Protein AF-A0A2V9AUY2-F1 (afdb_monomer)

Nearest PDB structures (foldseek):
  7zz3-assembly1_A  TM=9.968E-01  e=4.979E-07  Lactococcus lactis
  8gk8-assembly1_D  TM=9.848E-01  e=8.510E-07  Staphylococcus aureus
  4hnv-assembly1_C  TM=9.931E-01  e=1.190E-06  Staphylococcus aureus
  3bg5-assembly3_D  TM=9.947E-01  e=1.360E-06  Staphylococcus aureus
  4hnv-assembly1_D  TM=9.940E-01  e=2.325E-06  Staphylococcus aureus

Secondary structure (DSSP, 8-state):
-PPPPS-SEEEE---HHHHHHHHHHHHHTT-EEEEEE-SGGGG-GGGGGSSEEEE----

Radius of gyration: 12.57 Å; Cα contacts (8 Å, |Δi|>4): 93; chains: 1; bounding box: 30×18×40 Å

Foldseek 3Di:
DPDDDPAAEDEDPDADPVLLVVLVVCVVVVHAYEYEDEPVCPVGPSQVNGPYYDYDDPD

Solvent-accessible surface area (backbone atoms only — not comparable to full-atom values): 3554 Å² total; per-residue (Å²): 133,85,77,78,68,94,68,60,66,49,72,40,96,46,60,56,69,61,29,42,52,52,36,52,56,36,46,76,72,71,30,44,34,32,24,48,34,41,83,87,42,70,81,40,69,32,46,76,63,30,83,38,62,45,81,47,84,91,119

Mean predicted aligned error: 3.62 Å

pLDDT: mean 94.48, std 9.69, range [53.47, 98.81]

Sequence (59 aa):
MKKEKPIRKLLAANRSEIAIRIFRAANELGLRTVAIYSQEDRLALHRFKADEAYQVGAG

Structure (mmCIF, N/CA/C/O backbone):
data_AF-A0A2V9AUY2-F1
#
_entry.id   AF-A0A2V9AUY2-F1
#
loop_
_atom_site.group_PDB
_atom_site.id
_atom_site.type_symbol
_atom_site.label_atom_id
_atom_site.label_alt_id
_atom_site.label_comp_id
_atom_site.label_asym_id
_atom_site.label_entity_id
_atom_site.label_seq_id
_atom_site.pdbx_PDB_ins_code
_atom_site.Cartn_x
_atom_site.Cartn_y
_atom_site.Cartn_z
_atom_site.occupancy
_atom_site.B_iso_or_equiv
_atom_site.auth_seq_id
_atom_site.auth_comp_id
_atom_site.auth_asym_id
_atom_site.auth_atom_id
_atom_site.pdbx_PDB_model_num
ATOM 1 N N . MET A 1 1 ? -20.170 5.514 22.724 1.00 53.47 1 MET A N 1
ATOM 2 C CA . MET A 1 1 ? -20.010 6.129 21.385 1.00 53.47 1 MET A CA 1
ATOM 3 C C . MET A 1 1 ? -18.588 5.861 20.899 1.00 53.47 1 MET A C 1
ATOM 5 O O . MET A 1 1 ? -17.659 6.310 21.559 1.00 53.47 1 MET A O 1
ATOM 9 N N . LYS A 1 2 ? -18.379 5.076 19.830 1.00 60.66 2 LYS A N 1
ATOM 10 C CA . LYS A 1 2 ? -17.030 4.918 19.250 1.00 60.66 2 LYS A CA 1
ATOM 11 C C . LYS A 1 2 ? -16.684 6.229 18.537 1.00 60.66 2 LYS A C 1
ATOM 13 O O . LYS A 1 2 ? -17.402 6.605 17.619 1.00 60.66 2 LYS A O 1
ATOM 18 N N . LYS A 1 3 ? -15.639 6.936 18.987 1.00 68.00 3 LYS A N 1
ATOM 19 C CA . LYS A 1 3 ? -15.093 8.092 18.255 1.00 68.00 3 LYS A CA 1
ATOM 20 C C . LYS A 1 3 ? -14.735 7.632 16.840 1.00 68.00 3 LYS A C 1
ATOM 22 O O . LYS A 1 3 ? -14.095 6.590 16.691 1.00 68.00 3 LYS A O 1
ATOM 27 N N . GLU A 1 4 ? -15.168 8.373 15.824 1.00 76.75 4 GLU A N 1
ATOM 28 C CA . GLU A 1 4 ? -14.756 8.104 14.447 1.00 76.75 4 GLU A CA 1
ATOM 29 C C . GLU A 1 4 ? -13.226 8.133 14.351 1.00 76.75 4 GLU A C 1
ATOM 31 O O . GLU A 1 4 ? -12.571 9.005 14.928 1.00 76.75 4 GLU A O 1
ATOM 36 N N . LYS A 1 5 ? -12.640 7.160 13.642 1.00 77.12 5 LYS A N 1
ATOM 37 C CA . LYS A 1 5 ? -11.205 7.191 13.346 1.00 77.12 5 LYS A CA 1
ATOM 38 C C . LYS A 1 5 ? -10.955 8.339 12.355 1.00 77.12 5 LYS A C 1
ATOM 40 O O . LYS A 1 5 ? -11.589 8.340 11.297 1.00 77.12 5 LYS A O 1
ATOM 45 N N . PRO A 1 6 ? -10.035 9.279 12.646 1.00 88.44 6 PRO A N 1
ATOM 46 C CA . PRO A 1 6 ? -9.797 10.440 11.782 1.00 88.44 6 PRO A CA 1
ATOM 47 C C . PRO A 1 6 ? -9.292 10.032 10.392 1.00 88.44 6 PRO A C 1
ATOM 49 O O . PRO A 1 6 ? -9.582 10.695 9.402 1.00 88.44 6 PRO A O 1
ATOM 52 N N . ILE A 1 7 ? -8.586 8.901 10.309 1.00 95.19 7 ILE A N 1
ATOM 53 C CA . ILE A 1 7 ? -8.110 8.303 9.063 1.00 95.19 7 ILE A CA 1
ATOM 54 C C . ILE A 1 7 ? -8.851 6.983 8.856 1.00 95.19 7 ILE A C 1
ATOM 56 O 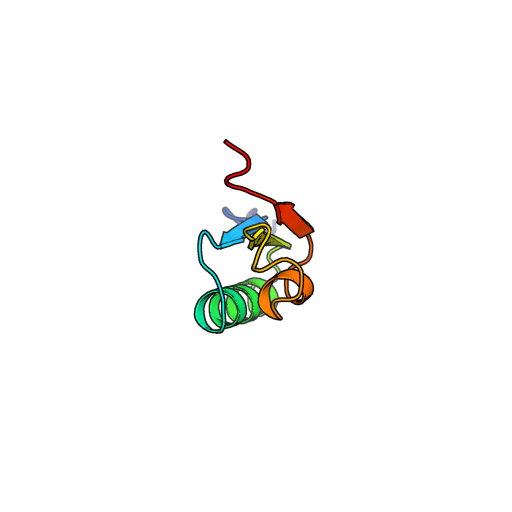O . ILE A 1 7 ? -8.956 6.168 9.772 1.00 95.19 7 ILE A O 1
ATOM 60 N N . ARG A 1 8 ? -9.374 6.783 7.642 1.00 95.44 8 ARG A N 1
ATOM 61 C CA . ARG A 1 8 ? -10.097 5.565 7.223 1.00 95.44 8 ARG A CA 1
ATOM 62 C C . ARG A 1 8 ? -9.392 4.820 6.088 1.00 95.44 8 ARG A C 1
ATOM 64 O O . ARG A 1 8 ? -9.491 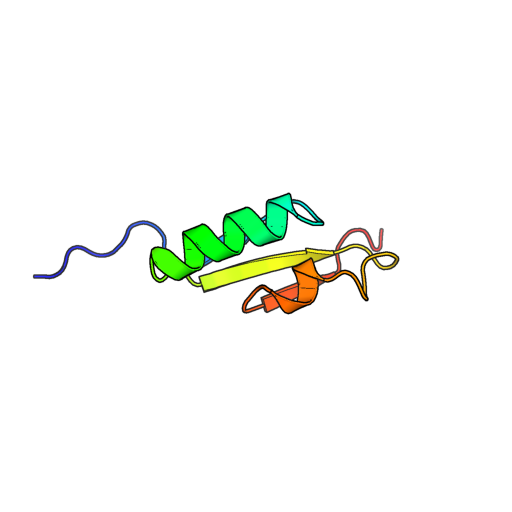3.598 5.995 1.00 95.44 8 ARG A O 1
ATOM 71 N N . LYS A 1 9 ? -8.678 5.558 5.236 1.00 97.44 9 LYS A N 1
ATOM 72 C CA . LYS A 1 9 ? -7.942 5.056 4.075 1.00 97.44 9 LYS A CA 1
ATOM 73 C C . LYS A 1 9 ? -6.625 5.828 3.942 1.00 97.44 9 LYS A C 1
ATOM 75 O O . LYS A 1 9 ? -6.612 7.033 4.185 1.00 97.44 9 LYS A O 1
ATOM 80 N N . LEU A 1 10 ? -5.547 5.138 3.581 1.00 98.06 10 LEU A N 1
ATOM 81 C CA . LEU A 1 10 ? -4.193 5.675 3.466 1.00 98.06 10 LEU A CA 1
ATOM 82 C C . LEU A 1 10 ? -3.579 5.280 2.119 1.00 98.06 10 LEU A C 1
ATOM 84 O O . LEU A 1 10 ? -3.587 4.108 1.751 1.00 98.06 10 LEU A O 1
ATOM 88 N N . LEU A 1 11 ? -3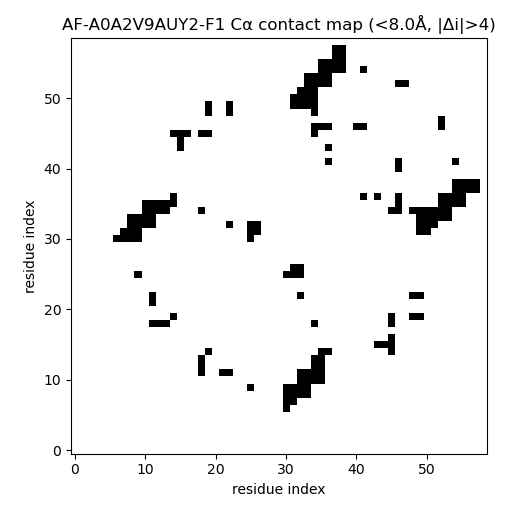.017 6.255 1.405 1.00 98.56 11 LEU A N 1
ATOM 89 C CA . LEU A 1 11 ? -2.239 6.041 0.185 1.00 98.56 11 LEU A CA 1
ATOM 90 C C . LEU A 1 11 ? -0.745 6.125 0.509 1.00 98.56 11 LEU A C 1
ATOM 92 O O . LEU A 1 11 ? -0.312 7.082 1.149 1.00 98.56 11 LEU A O 1
ATOM 96 N N . ALA A 1 12 ? 0.048 5.152 0.055 1.00 98.38 12 ALA A N 1
ATOM 97 C CA . ALA A 1 12 ? 1.505 5.228 0.146 1.00 98.38 12 ALA A CA 1
ATOM 98 C C . ALA A 1 12 ? 2.077 5.743 -1.178 1.00 98.38 12 ALA A C 1
ATOM 100 O O . ALA A 1 12 ? 2.118 5.012 -2.167 1.00 98.38 12 ALA A O 1
ATOM 101 N N . ALA A 1 13 ? 2.542 6.993 -1.189 1.00 98.31 13 ALA A N 1
ATOM 102 C CA . ALA A 1 13 ? 3.219 7.601 -2.334 1.00 98.31 13 ALA A CA 1
ATOM 103 C C . ALA A 1 13 ? 4.687 7.138 -2.408 1.00 98.31 13 ALA A C 1
ATOM 105 O O . ALA A 1 13 ? 5.620 7.924 -2.277 1.00 98.31 13 ALA A O 1
ATOM 106 N N . ASN A 1 14 ? 4.886 5.825 -2.503 1.00 98.50 14 ASN A N 1
ATOM 107 C CA . ASN A 1 14 ? 6.190 5.172 -2.507 1.00 98.50 14 ASN A CA 1
ATOM 108 C C . ASN A 1 14 ? 6.081 3.794 -3.197 1.00 98.50 14 ASN A C 1
ATOM 110 O O . ASN A 1 14 ? 4.984 3.359 -3.549 1.00 98.50 14 ASN A O 1
ATOM 114 N N . ARG A 1 15 ? 7.205 3.089 -3.357 1.00 98.62 15 ARG A N 1
ATOM 115 C CA . ARG A 1 15 ? 7.307 1.749 -3.963 1.00 98.62 15 ARG A CA 1
ATOM 116 C C . ARG A 1 15 ? 8.043 0.765 -3.048 1.00 98.62 15 ARG A C 1
ATOM 118 O O . ARG A 1 15 ? 8.511 1.132 -1.969 1.00 98.62 15 ARG A O 1
ATOM 125 N N . SER A 1 16 ? 8.164 -0.485 -3.497 1.00 98.44 16 SER A N 1
ATOM 126 C CA . SER A 1 16 ? 9.018 -1.508 -2.873 1.00 98.44 16 SER A CA 1
ATOM 127 C C . SER A 1 16 ? 8.698 -1.753 -1.382 1.00 98.44 16 SER A C 1
ATOM 129 O O . SER A 1 16 ? 7.536 -1.747 -0.963 1.00 98.44 16 SER A O 1
ATOM 131 N N . GLU A 1 17 ? 9.709 -2.031 -0.563 1.00 98.56 17 GLU A N 1
ATOM 132 C CA . GLU A 1 17 ? 9.589 -2.474 0.818 1.00 98.56 17 GLU A CA 1
ATOM 133 C C . GLU A 1 17 ? 8.996 -1.414 1.744 1.00 98.56 17 GLU A C 1
ATOM 135 O O . GLU A 1 17 ? 8.278 -1.773 2.677 1.00 98.56 17 GLU A O 1
ATOM 140 N N . ILE A 1 18 ? 9.234 -0.122 1.491 1.00 98.62 18 ILE A N 1
ATOM 141 C CA . ILE A 1 18 ? 8.678 0.950 2.326 1.00 98.62 18 ILE A CA 1
ATOM 142 C C . ILE A 1 18 ? 7.168 1.060 2.140 1.00 98.62 18 ILE A C 1
ATOM 144 O O . ILE A 1 18 ? 6.448 1.142 3.135 1.00 98.62 18 ILE A O 1
ATOM 148 N N . ALA A 1 19 ? 6.670 0.966 0.903 1.00 98.69 19 ALA A N 1
ATOM 149 C CA . ALA A 1 19 ? 5.230 0.903 0.658 1.00 98.69 19 ALA A CA 1
ATOM 150 C C . ALA A 1 19 ? 4.598 -0.292 1.396 1.00 98.69 19 ALA A C 1
ATOM 152 O O . ALA A 1 19 ? 3.608 -0.135 2.107 1.00 98.69 19 ALA A O 1
ATOM 153 N N . ILE A 1 20 ? 5.234 -1.468 1.339 1.00 98.69 20 ILE A N 1
ATOM 154 C CA . ILE A 1 20 ? 4.767 -2.669 2.051 1.00 98.69 20 ILE A CA 1
ATOM 155 C C . ILE A 1 20 ? 4.778 -2.475 3.575 1.00 98.69 20 ILE A C 1
ATOM 157 O O . ILE A 1 20 ? 3.839 -2.900 4.248 1.00 98.69 20 ILE A O 1
ATOM 161 N N . ARG A 1 21 ? 5.814 -1.842 4.140 1.00 98.75 21 ARG A N 1
ATOM 162 C CA . ARG A 1 21 ? 5.886 -1.543 5.583 1.00 98.75 21 ARG A CA 1
ATOM 163 C C . ARG A 1 21 ? 4.750 -0.620 6.021 1.00 98.75 21 ARG A C 1
ATOM 165 O O . ARG A 1 21 ? 4.116 -0.894 7.036 1.00 98.75 21 ARG A O 1
ATOM 172 N N . ILE 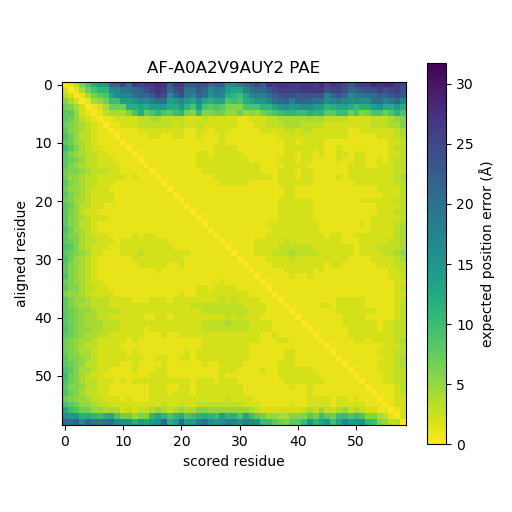A 1 22 ? 4.456 0.415 5.233 1.00 98.62 22 ILE A N 1
ATOM 173 C CA . ILE A 1 22 ? 3.334 1.327 5.484 1.00 98.62 22 ILE A CA 1
ATOM 174 C C . ILE A 1 22 ? 2.004 0.566 5.446 1.00 98.62 22 ILE A C 1
ATOM 176 O O . ILE A 1 22 ? 1.188 0.726 6.351 1.00 98.62 22 ILE A O 1
ATOM 180 N N . PHE A 1 23 ? 1.791 -0.300 4.448 1.00 98.69 23 PHE A N 1
ATOM 181 C CA . PHE A 1 23 ? 0.551 -1.075 4.335 1.00 98.69 23 PHE A CA 1
ATOM 182 C C . PHE A 1 23 ? 0.345 -2.038 5.503 1.00 98.69 23 PHE A C 1
ATOM 184 O O . PHE A 1 23 ? -0.777 -2.165 5.983 1.00 98.69 23 PHE A O 1
ATOM 191 N N . ARG A 1 24 ? 1.412 -2.670 6.009 1.00 98.50 24 ARG A N 1
ATOM 192 C CA . ARG A 1 24 ? 1.332 -3.532 7.201 1.00 98.50 24 ARG A CA 1
ATOM 193 C C . ARG A 1 24 ? 0.863 -2.755 8.428 1.00 98.50 24 ARG A C 1
ATOM 195 O O . ARG A 1 24 ? -0.128 -3.146 9.036 1.00 98.50 24 ARG A O 1
ATOM 202 N N . ALA A 1 25 ? 1.496 -1.618 8.717 1.00 98.31 25 ALA A N 1
ATOM 203 C CA . ALA A 1 25 ? 1.102 -0.764 9.837 1.00 98.31 25 ALA A CA 1
ATOM 204 C C . ALA A 1 25 ? -0.335 -0.229 9.676 1.00 98.31 25 ALA A C 1
ATOM 206 O O . ALA A 1 25 ? -1.123 -0.237 10.618 1.00 98.31 25 ALA A O 1
ATOM 207 N N . ALA A 1 26 ? -0.713 0.194 8.466 1.00 97.94 26 ALA A N 1
ATOM 208 C CA . ALA A 1 26 ? -2.070 0.649 8.175 1.00 97.94 26 ALA A CA 1
ATOM 209 C C . ALA A 1 26 ? -3.109 -0.470 8.383 1.00 97.94 26 ALA A C 1
ATOM 211 O O . ALA A 1 26 ? -4.156 -0.228 8.985 1.00 97.94 26 ALA A O 1
ATOM 212 N N . ASN A 1 27 ? -2.799 -1.696 7.956 1.00 97.38 27 ASN A N 1
ATOM 213 C CA . ASN A 1 27 ? -3.660 -2.861 8.138 1.00 97.38 27 ASN A CA 1
ATOM 214 C C . ASN A 1 27 ? -3.820 -3.243 9.622 1.00 97.38 27 ASN A C 1
ATOM 216 O O . ASN A 1 27 ? -4.937 -3.499 10.064 1.00 97.38 27 ASN A O 1
ATOM 220 N N . GLU A 1 28 ? -2.745 -3.203 10.418 1.00 97.44 28 GLU A N 1
ATOM 221 C CA . GLU A 1 28 ? -2.795 -3.409 11.879 1.00 97.44 28 GLU A CA 1
ATOM 222 C C . GLU A 1 28 ? -3.693 -2.378 12.584 1.00 97.44 28 GLU A C 1
ATOM 224 O O . GLU A 1 28 ? -4.404 -2.696 13.538 1.00 97.44 28 GLU A O 1
ATOM 229 N N . LEU A 1 29 ? -3.736 -1.146 12.068 1.00 95.62 29 LEU A N 1
ATOM 230 C CA . LEU A 1 29 ? -4.627 -0.085 12.546 1.00 95.62 29 LEU A CA 1
ATOM 231 C C . LEU A 1 29 ? -6.062 -0.190 11.992 1.00 95.62 29 LEU A C 1
ATOM 233 O O . LEU A 1 29 ? -6.935 0.609 12.362 1.00 95.62 29 LEU A O 1
ATOM 237 N N . GLY A 1 30 ? -6.337 -1.171 11.128 1.00 95.69 30 GLY A N 1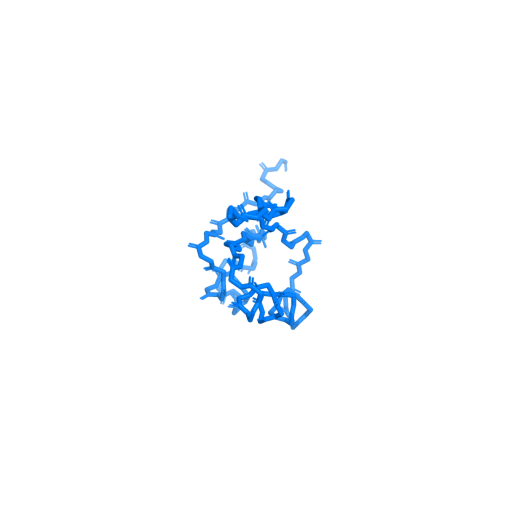
ATOM 238 C CA . GLY A 1 30 ? -7.625 -1.376 10.466 1.00 95.69 30 GLY A CA 1
ATOM 239 C C . GLY A 1 30 ? -7.974 -0.272 9.466 1.00 95.69 30 GLY A C 1
ATOM 240 O O . GLY A 1 30 ? -9.137 0.126 9.381 1.00 95.69 30 GLY A O 1
ATOM 241 N N . LEU A 1 31 ? -6.970 0.277 8.781 1.00 97.44 31 LEU A N 1
ATOM 242 C CA . LEU A 1 31 ? -7.120 1.262 7.712 1.00 97.44 31 LEU A CA 1
ATOM 243 C C . LEU A 1 31 ? -7.110 0.570 6.351 1.00 97.44 31 LEU A C 1
ATOM 245 O O . LEU A 1 31 ? -6.364 -0.383 6.139 1.00 97.44 31 LEU A O 1
ATOM 249 N N . ARG A 1 32 ? -7.882 1.105 5.401 1.00 98.25 32 ARG A N 1
ATOM 250 C CA . ARG A 1 32 ? -7.781 0.694 3.995 1.00 98.25 32 ARG A CA 1
ATOM 251 C C . ARG A 1 32 ? -6.532 1.287 3.347 1.00 98.25 32 ARG A C 1
ATOM 253 O O . ARG A 1 32 ? -6.131 2.399 3.687 1.00 98.25 32 ARG A O 1
ATOM 260 N N . THR A 1 33 ? -5.937 0.583 2.398 1.00 98.69 33 THR A N 1
ATOM 261 C CA . THR A 1 33 ? -4.644 0.934 1.796 1.00 98.69 33 THR A CA 1
ATOM 262 C C . THR A 1 33 ? -4.742 1.135 0.287 1.00 98.69 33 THR A C 1
ATOM 264 O O . THR A 1 33 ? -5.466 0.418 -0.400 1.00 98.69 33 THR A O 1
ATOM 267 N N . VAL A 1 34 ? -4.002 2.116 -0.233 1.00 98.81 34 VAL A N 1
ATOM 268 C CA . VAL A 1 34 ? -3.892 2.398 -1.669 1.00 98.81 34 VAL A CA 1
ATOM 269 C C . VAL A 1 34 ? -2.422 2.466 -2.078 1.00 98.81 34 VAL A C 1
ATOM 271 O O . VAL A 1 34 ? -1.642 3.220 -1.490 1.00 98.81 34 VAL A O 1
ATOM 274 N N . ALA A 1 35 ? -2.048 1.700 -3.101 1.00 98.75 35 ALA A N 1
ATOM 275 C CA . ALA A 1 35 ? -0.734 1.750 -3.731 1.00 98.75 35 ALA A CA 1
ATOM 276 C C . ALA A 1 35 ? -0.751 2.564 -5.031 1.00 98.75 35 ALA A C 1
ATOM 278 O O . ALA A 1 35 ? -1.748 2.597 -5.755 1.00 98.75 35 ALA A O 1
ATOM 279 N N . ILE A 1 36 ? 0.396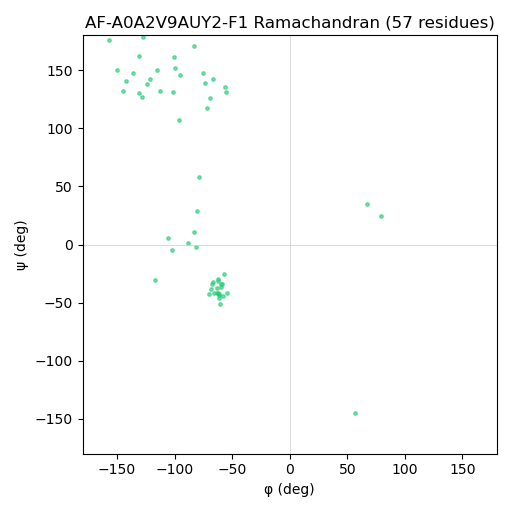 3.156 -5.360 1.00 98.62 36 ILE A N 1
ATOM 280 C CA . ILE A 1 36 ? 0.692 3.694 -6.691 1.00 98.62 36 ILE A CA 1
ATOM 281 C C . ILE A 1 36 ? 1.847 2.909 -7.317 1.00 98.62 36 ILE A C 1
ATOM 283 O O . ILE A 1 36 ? 2.703 2.386 -6.600 1.00 98.62 36 ILE A O 1
ATOM 287 N N . TYR A 1 37 ? 1.877 2.796 -8.641 1.00 98.50 37 TYR A N 1
ATOM 288 C CA . TYR A 1 37 ? 2.961 2.125 -9.366 1.00 98.50 37 TYR A CA 1
ATOM 289 C C . TYR A 1 37 ? 3.162 2.740 -10.758 1.00 98.50 37 TYR A C 1
ATOM 291 O O . TYR A 1 37 ? 2.210 3.244 -11.351 1.00 98.50 37 TYR A O 1
ATOM 299 N N . SER A 1 38 ? 4.390 2.710 -11.281 1.00 97.56 38 SER A N 1
ATOM 300 C CA . SER A 1 38 ? 4.673 3.050 -12.683 1.00 97.56 38 SER A CA 1
ATOM 301 C C . SER A 1 38 ? 4.426 1.845 -13.601 1.00 97.56 38 SER A C 1
ATOM 303 O O . SER A 1 38 ? 4.251 0.722 -13.126 1.00 97.56 38 SER A O 1
ATOM 305 N N . GLN A 1 39 ? 4.454 2.034 -14.922 1.00 97.31 39 GLN A N 1
ATOM 306 C CA . GLN A 1 39 ? 4.299 0.927 -15.877 1.00 97.31 39 GLN A CA 1
ATOM 307 C C . GLN A 1 39 ? 5.382 -0.159 -15.707 1.00 97.31 39 GLN A C 1
ATOM 309 O O . GLN A 1 39 ? 5.126 -1.359 -15.879 1.00 97.31 39 GLN A O 1
ATOM 314 N N . GLU A 1 40 ? 6.596 0.245 -15.341 1.00 97.38 40 GLU A N 1
ATOM 315 C CA . GLU A 1 40 ? 7.732 -0.635 -15.063 1.00 97.38 40 GLU A CA 1
ATOM 316 C C . GLU A 1 40 ? 7.486 -1.451 -13.788 1.00 97.38 40 GLU A C 1
ATOM 318 O O . GLU A 1 40 ? 7.754 -2.651 -13.756 1.00 97.38 40 GLU A O 1
ATOM 323 N N . ASP A 1 41 ? 6.865 -0.835 -12.779 1.00 98.12 41 ASP A N 1
ATOM 324 C CA . ASP A 1 41 ? 6.501 -1.462 -11.506 1.00 98.12 41 ASP A CA 1
ATOM 325 C C . ASP A 1 41 ? 5.174 -2.250 -11.563 1.00 98.12 41 ASP A C 1
ATOM 327 O O . ASP A 1 41 ? 4.669 -2.695 -10.531 1.00 98.12 41 ASP A O 1
ATOM 331 N N . ARG A 1 42 ? 4.587 -2.493 -12.745 1.00 97.38 42 ARG A N 1
ATOM 332 C CA . ARG A 1 42 ? 3.294 -3.204 -12.866 1.00 97.38 42 ARG A CA 1
ATOM 333 C C . ARG A 1 42 ? 3.288 -4.602 -12.235 1.00 97.38 42 ARG A C 1
ATOM 335 O O . ARG A 1 42 ? 2.224 -5.083 -11.861 1.00 97.38 42 ARG A O 1
ATOM 342 N N . LEU A 1 43 ? 4.443 -5.254 -12.111 1.00 97.94 43 LEU A N 1
ATOM 343 C CA . LEU A 1 43 ? 4.582 -6.561 -11.451 1.00 97.94 43 LEU A CA 1
ATOM 344 C C . LEU A 1 43 ? 5.242 -6.465 -10.065 1.00 97.94 43 LEU A C 1
ATOM 346 O O . LEU A 1 43 ? 5.511 -7.491 -9.444 1.00 97.94 43 LEU A O 1
ATOM 350 N N . ALA A 1 44 ? 5.511 -5.254 -9.568 1.00 98.12 44 ALA A N 1
ATOM 351 C CA . ALA A 1 44 ? 6.164 -5.051 -8.285 1.00 98.12 44 ALA A CA 1
ATOM 352 C C . ALA A 1 44 ? 5.274 -5.517 -7.126 1.00 98.12 44 ALA A C 1
ATOM 354 O O . ALA A 1 44 ? 4.057 -5.322 -7.114 1.00 98.12 44 ALA A O 1
ATOM 355 N N . LEU A 1 45 ? 5.903 -6.111 -6.109 1.00 98.25 45 LEU A N 1
ATOM 356 C CA . LEU A 1 45 ? 5.191 -6.761 -5.011 1.00 98.25 45 LEU A CA 1
ATOM 357 C C . LEU A 1 45 ? 4.277 -5.799 -4.238 1.00 98.25 45 LEU A C 1
ATOM 359 O O . LEU A 1 45 ? 3.196 -6.206 -3.820 1.00 98.25 45 LEU A O 1
ATOM 363 N N . HIS A 1 46 ? 4.683 -4.537 -4.048 1.00 98.31 46 HIS A N 1
ATOM 364 C CA . HIS A 1 46 ? 3.916 -3.576 -3.247 1.00 98.31 46 HIS A CA 1
ATOM 365 C C . HIS A 1 46 ? 2.533 -3.291 -3.835 1.00 98.31 46 HIS A C 1
ATOM 367 O O . HIS A 1 46 ? 1.591 -3.103 -3.068 1.00 98.31 46 HIS A O 1
ATOM 373 N N . ARG A 1 47 ? 2.389 -3.348 -5.168 1.00 98.12 47 ARG A N 1
ATOM 374 C CA . ARG A 1 47 ? 1.108 -3.205 -5.872 1.00 98.12 47 ARG A CA 1
ATOM 375 C C . ARG A 1 47 ? 0.068 -4.201 -5.354 1.00 98.12 47 ARG A C 1
ATOM 377 O O . ARG A 1 47 ? -1.080 -3.831 -5.152 1.00 98.12 47 ARG A O 1
ATOM 384 N N . PHE A 1 48 ? 0.476 -5.446 -5.112 1.00 98.06 48 PHE A N 1
ATOM 385 C CA . PHE A 1 48 ? -0.406 -6.536 -4.677 1.00 98.06 48 PHE A CA 1
ATOM 386 C C . PHE A 1 48 ? -0.568 -6.627 -3.152 1.00 98.06 48 PHE A C 1
ATOM 388 O O . PHE A 1 48 ? -1.210 -7.552 -2.657 1.00 98.06 48 PHE A O 1
ATOM 395 N N . LYS A 1 49 ? 0.062 -5.725 -2.387 1.00 98.12 49 LYS A N 1
ATOM 396 C CA . LYS A 1 49 ? -0.015 -5.696 -0.916 1.00 98.12 49 LYS A CA 1
ATOM 397 C C . LYS A 1 49 ? -0.955 -4.623 -0.367 1.00 98.12 49 LYS A C 1
ATOM 399 O O . LYS A 1 49 ? -1.139 -4.588 0.845 1.00 98.12 49 LYS A O 1
ATOM 404 N N . ALA A 1 50 ? -1.525 -3.782 -1.227 1.00 98.38 50 ALA A N 1
ATOM 405 C CA . ALA A 1 50 ? -2.571 -2.830 -0.867 1.00 98.38 50 ALA A CA 1
ATOM 406 C C . ALA A 1 50 ? -3.961 -3.352 -1.267 1.00 98.38 50 ALA A C 1
ATOM 408 O O . ALA A 1 50 ? -4.069 -4.227 -2.125 1.00 98.38 50 ALA A O 1
ATOM 409 N N . ASP A 1 51 ? -5.017 -2.786 -0.680 1.00 98.62 51 ASP A N 1
ATOM 410 C CA . ASP A 1 51 ? -6.403 -3.119 -1.045 1.00 98.62 51 ASP A CA 1
ATOM 411 C C . ASP A 1 51 ? -6.760 -2.645 -2.460 1.00 98.62 51 ASP A C 1
ATOM 413 O O . ASP A 1 51 ? -7.567 -3.264 -3.150 1.00 98.62 51 ASP A O 1
ATOM 417 N N . GLU A 1 52 ? -6.187 -1.515 -2.873 1.00 98.50 52 GLU A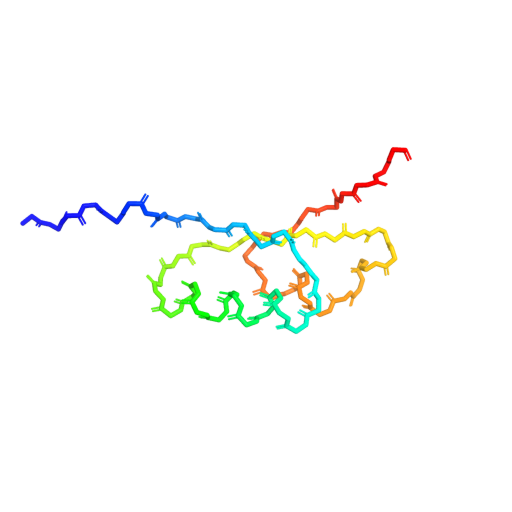 N 1
ATOM 418 C CA . GLU A 1 52 ? -6.375 -0.895 -4.183 1.00 98.50 52 GLU A CA 1
ATOM 419 C C . GLU A 1 52 ? -5.017 -0.435 -4.728 1.00 98.50 52 GLU A C 1
ATOM 421 O O . GLU A 1 52 ? -4.145 -0.014 -3.964 1.00 98.50 52 GLU A O 1
ATOM 426 N N . ALA A 1 53 ? -4.828 -0.472 -6.048 1.00 98.38 53 ALA A N 1
ATOM 427 C CA . ALA A 1 53 ? -3.594 -0.007 -6.673 1.00 98.38 53 ALA A CA 1
ATOM 428 C C . ALA A 1 53 ? -3.850 0.662 -8.026 1.00 98.38 53 ALA A C 1
ATOM 430 O O . ALA A 1 53 ? -4.513 0.083 -8.888 1.00 98.38 53 ALA A O 1
ATOM 431 N N . TYR A 1 54 ? -3.260 1.840 -8.234 1.00 98.38 54 TYR A N 1
ATOM 432 C CA . TYR A 1 54 ? -3.456 2.647 -9.441 1.00 98.38 54 TYR A CA 1
ATOM 433 C C . TYR A 1 54 ? -2.124 2.953 -10.126 1.00 98.38 54 TYR A C 1
ATOM 435 O O . TYR A 1 54 ? -1.125 3.253 -9.469 1.00 98.38 54 TYR A O 1
ATOM 443 N N . GLN A 1 55 ? -2.115 2.863 -11.455 1.00 98.00 55 GLN A N 1
ATOM 444 C CA . GLN A 1 55 ? -0.958 3.251 -12.251 1.00 98.00 55 GLN A CA 1
ATOM 445 C C . GLN A 1 55 ? -0.840 4.780 -12.284 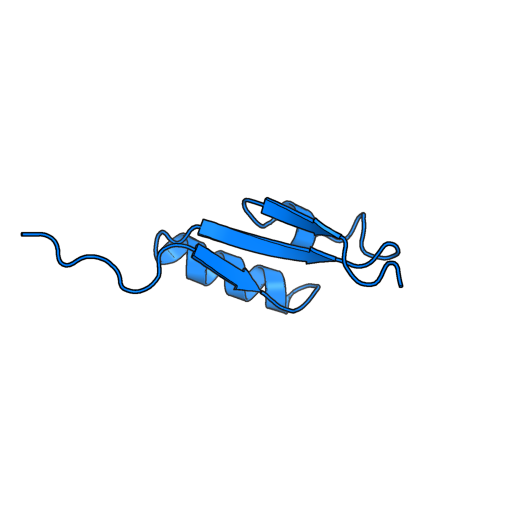1.00 98.00 55 GLN A C 1
ATOM 447 O O . GLN A 1 55 ? -1.847 5.472 -12.425 1.00 98.00 55 GLN A O 1
ATOM 452 N N . VAL A 1 56 ? 0.380 5.303 -12.178 1.00 97.56 56 VAL A N 1
ATOM 453 C CA . VAL A 1 56 ? 0.689 6.740 -12.250 1.00 97.56 56 VAL A CA 1
ATOM 454 C C . VAL A 1 56 ? 1.839 7.004 -13.224 1.00 97.56 56 VAL A C 1
ATOM 456 O O . VAL A 1 56 ? 2.591 6.090 -13.560 1.00 97.56 56 VAL A O 1
ATOM 459 N N . GLY A 1 57 ? 1.987 8.258 -13.662 1.00 93.94 57 GLY A N 1
ATOM 460 C CA . GLY A 1 57 ? 3.122 8.682 -14.492 1.00 93.94 57 GLY A CA 1
ATOM 461 C C . GLY A 1 57 ? 3.014 8.329 -15.978 1.00 93.94 57 GLY A C 1
ATOM 462 O O . GLY A 1 57 ? 4.035 8.229 -16.639 1.00 93.94 57 GLY A O 1
ATOM 463 N N . ALA A 1 58 ? 1.802 8.147 -16.511 1.00 87.06 58 ALA A N 1
ATOM 464 C CA . ALA A 1 58 ? 1.558 7.919 -17.943 1.00 87.06 58 ALA A CA 1
ATOM 465 C C . ALA A 1 58 ? 1.562 9.219 -18.787 1.00 87.06 58 ALA A C 1
ATOM 467 O O . ALA A 1 58 ? 0.814 9.313 -19.758 1.00 87.06 58 ALA A O 1
ATOM 468 N N . GLY A 1 59 ? 2.319 10.232 -18.353 1.00 69.00 59 GLY A N 1
ATOM 469 C CA . GLY A 1 59 ? 2.385 11.561 -18.975 1.00 69.00 59 GLY A CA 1
ATOM 470 C C . GLY A 1 59 ? 3.505 11.699 -19.990 1.00 69.00 59 GLY A C 1
ATOM 471 O O . GLY A 1 59 ? 4.462 10.897 -19.921 1.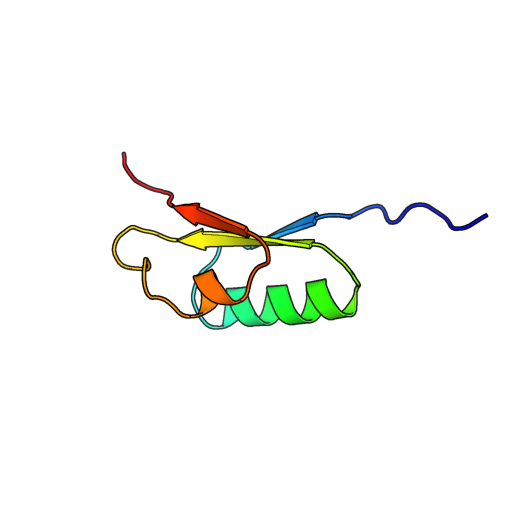00 69.00 59 GLY A O 1
#